Protein AF-A0A1V4X1U6-F1 (afdb_monomer_lite)

pLDDT: mean 73.44, std 13.64, range [39.25, 90.12]

Radius of gyration: 26.31 Å; chains: 1; bounding box: 43×77×85 Å

Secondary structure (DSSP, 8-state):
----PPPSS-EEE--GGGTTSSS--EEEE-PPPHHHHHHHHHHSPPPTHHHHHHHHHHHHHHHHTT--GGG--HHHHHTTTT---HHHHHHHHHHHHHHHHHHHHHEEEEES-EEETTEEPPP-SGGGGGS-HHHHHHHHHHHHTPPPHHHHHHHHHHHHTT-PPP---------

Structure (mmCIF, N/CA/C/O backbone):
data_AF-A0A1V4X1U6-F1
#
_entry.id   AF-A0A1V4X1U6-F1
#
loop_
_atom_site.group_PDB
_atom_site.id
_atom_site.type_symbol
_atom_site.label_atom_id
_atom_site.label_alt_id
_atom_site.label_comp_id
_atom_site.label_asym_id
_atom_site.label_entity_id
_atom_site.label_seq_id
_atom_site.pdbx_PDB_ins_code
_atom_site.Cartn_x
_atom_site.Cartn_y
_atom_site.Cartn_z
_atom_site.occupancy
_atom_site.B_iso_or_equiv
_atom_site.auth_seq_id
_atom_site.auth_comp_id
_atom_site.auth_asym_id
_atom_site.auth_atom_id
_atom_site.pdbx_PDB_model_num
ATOM 1 N N . MET A 1 1 ? 19.711 13.456 -5.684 1.00 48.69 1 MET A N 1
ATOM 2 C CA . MET A 1 1 ? 18.757 12.599 -6.424 1.00 48.69 1 MET A CA 1
ATOM 3 C C . MET A 1 1 ? 17.529 13.461 -6.674 1.00 48.69 1 MET A C 1
ATOM 5 O O . MET A 1 1 ? 17.134 14.132 -5.730 1.00 48.69 1 MET A O 1
ATOM 9 N N . ARG A 1 2 ? 17.021 13.582 -7.911 1.00 51.16 2 ARG A N 1
ATOM 10 C CA . ARG A 1 2 ? 15.808 14.388 -8.145 1.00 51.16 2 ARG A CA 1
ATOM 11 C C . ARG A 1 2 ? 14.613 13.646 -7.542 1.00 51.16 2 ARG A C 1
ATOM 13 O O . ARG A 1 2 ? 14.594 12.420 -7.669 1.00 51.16 2 ARG A O 1
ATOM 20 N N . PRO A 1 3 ? 13.681 14.344 -6.888 1.00 52.06 3 PRO A N 1
ATOM 21 C CA . PRO A 1 3 ? 12.473 13.704 -6.409 1.00 52.06 3 PRO A CA 1
ATOM 22 C C . PRO A 1 3 ? 11.650 13.208 -7.612 1.00 52.06 3 PRO A C 1
ATOM 24 O O . PRO A 1 3 ? 11.710 13.779 -8.705 1.00 52.06 3 PRO A O 1
ATOM 27 N N . ILE A 1 4 ? 10.992 12.063 -7.450 1.00 65.12 4 ILE A N 1
ATOM 28 C CA . ILE A 1 4 ? 10.272 11.358 -8.515 1.00 65.12 4 ILE A CA 1
ATOM 29 C C . ILE A 1 4 ? 8.833 11.266 -8.040 1.00 65.12 4 ILE A C 1
ATOM 31 O O . ILE A 1 4 ? 8.632 10.664 -7.006 1.00 65.12 4 ILE A O 1
ATOM 35 N N . ALA A 1 5 ? 7.863 11.800 -8.780 1.00 68.00 5 ALA A N 1
ATOM 36 C CA . ALA A 1 5 ? 6.453 11.481 -8.557 1.00 68.00 5 ALA A CA 1
ATOM 37 C C . ALA A 1 5 ? 6.071 10.230 -9.361 1.00 68.00 5 ALA A C 1
ATOM 39 O O . ALA A 1 5 ? 6.470 10.080 -10.529 1.00 68.00 5 ALA A O 1
ATOM 40 N N . LEU A 1 6 ? 5.271 9.336 -8.774 1.00 74.31 6 LEU A N 1
ATOM 41 C CA . LEU A 1 6 ? 4.710 8.207 -9.516 1.00 74.31 6 LEU A CA 1
ATOM 42 C C . LEU A 1 6 ? 3.713 8.708 -10.569 1.00 74.31 6 LEU A C 1
ATOM 44 O O . LEU A 1 6 ? 2.855 9.551 -10.326 1.00 74.31 6 LEU A O 1
ATOM 48 N N . SER A 1 7 ? 3.804 8.167 -11.783 1.00 76.94 7 SER A N 1
ATOM 49 C CA . SER A 1 7 ? 2.887 8.536 -12.863 1.00 76.94 7 SER A CA 1
ATOM 50 C C . SER A 1 7 ? 1.653 7.649 -12.854 1.00 76.94 7 SER A C 1
ATOM 52 O O . SER A 1 7 ? 1.767 6.439 -12.687 1.00 76.94 7 SER A O 1
ATOM 54 N N . LYS A 1 8 ? 0.472 8.209 -13.148 1.00 77.25 8 LYS A N 1
ATOM 55 C CA . LYS A 1 8 ? -0.735 7.398 -13.408 1.00 77.25 8 LYS A CA 1
ATOM 56 C C . LYS A 1 8 ? -0.550 6.454 -14.609 1.00 77.25 8 LYS A C 1
ATOM 58 O O . LYS A 1 8 ? -1.243 5.446 -14.714 1.00 77.25 8 LYS A O 1
ATOM 63 N N . LYS A 1 9 ? 0.371 6.772 -15.530 1.00 77.88 9 LYS A N 1
ATOM 64 C CA . LYS A 1 9 ? 0.751 5.877 -16.629 1.00 77.88 9 LYS A CA 1
ATOM 65 C C . LYS A 1 9 ? 1.804 4.874 -16.143 1.00 77.88 9 LYS A C 1
ATOM 67 O O . LYS A 1 9 ? 2.772 5.310 -15.524 1.00 77.88 9 LYS A O 1
ATOM 72 N N . PRO A 1 10 ? 1.670 3.583 -16.487 1.00 81.31 10 PRO A N 1
ATOM 73 C CA . PRO A 1 10 ? 2.696 2.583 -16.214 1.00 81.31 10 PRO A CA 1
ATOM 74 C C . PRO A 1 10 ? 4.061 2.988 -16.784 1.00 81.31 10 PRO A C 1
ATOM 76 O O . PRO A 1 10 ? 4.158 3.364 -17.955 1.00 81.31 10 PRO A O 1
ATOM 79 N N . ARG A 1 11 ? 5.111 2.918 -15.963 1.00 81.75 11 ARG A N 1
ATOM 80 C CA . ARG A 1 11 ? 6.506 3.183 -16.340 1.00 81.75 11 ARG A CA 1
ATOM 81 C C . ARG A 1 11 ? 7.375 1.991 -15.973 1.00 81.75 11 ARG A C 1
ATOM 83 O O . ARG A 1 11 ? 7.228 1.446 -14.885 1.00 81.75 11 ARG A O 1
ATOM 90 N N . ALA A 1 12 ? 8.284 1.615 -16.864 1.00 85.06 12 ALA A N 1
ATOM 91 C CA . ALA A 1 12 ? 9.315 0.643 -16.535 1.00 85.06 12 ALA A CA 1
ATOM 92 C C . ALA A 1 12 ? 10.315 1.271 -15.558 1.00 85.06 12 ALA A C 1
ATOM 94 O O . ALA A 1 12 ? 10.735 2.419 -15.734 1.00 85.06 12 ALA A O 1
ATOM 95 N N . TYR A 1 13 ? 10.686 0.516 -14.536 1.00 85.62 13 TYR A N 1
ATOM 96 C CA . TYR A 1 13 ? 11.794 0.829 -13.656 1.00 85.62 13 TYR A CA 1
ATOM 97 C C . TYR A 1 13 ? 12.786 -0.321 -13.695 1.00 85.62 13 TYR A C 1
ATOM 99 O O . TYR A 1 13 ? 12.406 -1.484 -13.561 1.00 85.62 13 TYR A O 1
ATOM 107 N N . ILE A 1 14 ? 14.060 0.043 -13.824 1.00 87.44 14 ILE A N 1
ATOM 108 C CA . ILE A 1 14 ? 15.191 -0.876 -13.777 1.00 87.44 14 ILE A CA 1
ATOM 109 C C . ILE A 1 14 ? 15.966 -0.597 -12.480 1.00 87.44 14 ILE A C 1
ATOM 111 O O . ILE A 1 14 ? 16.422 0.547 -12.280 1.00 87.44 14 ILE A O 1
ATOM 115 N N . PRO A 1 15 ? 16.122 -1.598 -11.592 1.00 85.19 15 PRO A N 1
ATOM 116 C CA . PRO A 1 15 ? 16.909 -1.431 -10.382 1.00 85.19 15 PRO A CA 1
ATOM 117 C C . PRO A 1 15 ? 18.348 -1.053 -10.704 1.00 85.19 15 PRO A C 1
ATOM 119 O O . PRO A 1 15 ? 18.902 -1.466 -11.719 1.00 85.19 15 PRO A O 1
ATOM 122 N N . LYS A 1 16 ? 18.950 -0.227 -9.840 1.00 82.00 16 LYS A N 1
ATOM 123 C CA . LYS A 1 16 ? 20.272 0.372 -10.082 1.00 82.00 16 LYS A CA 1
ATOM 124 C C . LYS A 1 16 ? 21.340 -0.650 -10.453 1.00 82.00 16 LYS A C 1
ATOM 126 O O . LYS A 1 16 ? 22.154 -0.359 -11.318 1.00 82.00 16 LYS A O 1
ATOM 131 N N . GLU A 1 17 ? 21.302 -1.808 -9.809 1.00 83.94 17 GLU A N 1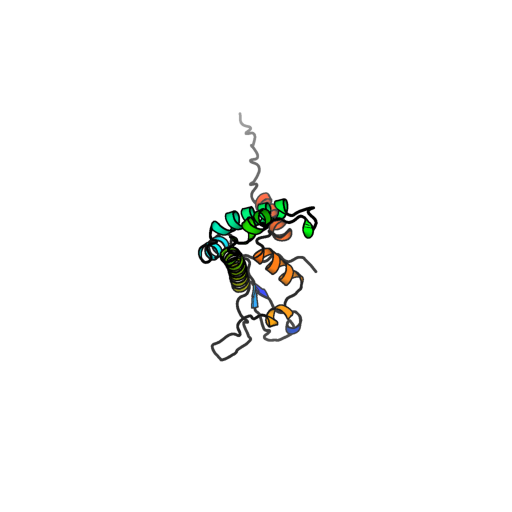
ATOM 132 C CA . GLU A 1 17 ? 22.293 -2.875 -9.948 1.00 83.94 17 GLU A CA 1
ATOM 133 C C . GLU A 1 17 ? 22.271 -3.543 -11.327 1.00 83.94 17 GLU A C 1
ATOM 135 O O . GLU A 1 17 ? 23.289 -4.076 -11.748 1.00 83.94 17 GLU A O 1
ATOM 140 N N . PHE A 1 18 ? 21.156 -3.442 -12.056 1.00 84.69 18 PHE A N 1
ATOM 141 C CA . PHE A 1 18 ? 20.967 -4.113 -13.341 1.00 84.69 18 PHE A CA 1
ATOM 142 C C . PHE A 1 18 ? 20.970 -3.150 -14.538 1.00 84.69 18 PHE A C 1
ATOM 144 O O . PHE A 1 18 ? 20.774 -3.571 -15.669 1.00 84.69 18 PHE A O 1
ATOM 151 N N . ARG A 1 19 ? 21.173 -1.838 -14.340 1.00 84.25 19 ARG A N 1
ATOM 152 C CA . ARG A 1 19 ? 21.003 -0.829 -15.414 1.00 84.25 19 ARG A CA 1
ATOM 153 C C . ARG A 1 19 ? 21.939 -0.992 -16.610 1.00 84.25 19 ARG A C 1
ATOM 155 O O . ARG A 1 19 ? 21.611 -0.489 -17.681 1.00 84.25 19 ARG A O 1
ATOM 162 N N . ASP A 1 20 ? 23.069 -1.658 -16.410 1.00 88.50 20 ASP A N 1
ATOM 163 C CA . ASP A 1 20 ? 24.083 -1.876 -17.441 1.00 88.50 20 ASP A CA 1
ATOM 164 C C . ASP A 1 20 ? 23.919 -3.231 -18.162 1.00 88.50 20 ASP A C 1
ATOM 166 O O . ASP A 1 20 ? 24.715 -3.560 -19.042 1.00 88.50 20 ASP A O 1
ATOM 170 N N . GLU A 1 21 ? 22.906 -4.030 -17.808 1.00 88.38 21 GLU A N 1
ATOM 171 C CA . GLU A 1 21 ? 22.645 -5.318 -18.454 1.00 88.38 21 GLU A CA 1
ATOM 172 C C . GLU A 1 21 ? 21.968 -5.154 -19.824 1.00 88.38 21 GLU A C 1
ATOM 174 O O . GLU A 1 21 ? 21.206 -4.219 -20.062 1.00 88.38 21 GLU A O 1
ATOM 179 N N . GLU A 1 22 ? 22.224 -6.096 -20.739 1.00 84.44 22 GLU A N 1
ATOM 180 C CA . GLU A 1 22 ? 21.656 -6.086 -22.098 1.00 84.44 22 GLU A CA 1
ATOM 181 C C . GLU A 1 22 ? 20.134 -6.325 -22.102 1.00 84.44 22 GLU A C 1
ATOM 183 O O . GLU A 1 22 ? 19.421 -5.800 -22.956 1.00 84.44 22 GLU A O 1
ATOM 188 N N . ASN A 1 23 ? 19.627 -7.085 -21.126 1.00 83.75 23 ASN A N 1
ATOM 189 C CA . ASN A 1 23 ? 18.203 -7.355 -20.942 1.00 83.75 23 ASN A CA 1
ATOM 190 C C . ASN A 1 23 ? 17.847 -7.342 -19.447 1.00 83.75 23 ASN A C 1
ATOM 192 O O . ASN A 1 23 ? 17.670 -8.409 -18.851 1.00 83.75 23 ASN A O 1
ATOM 196 N N . PRO A 1 24 ? 17.795 -6.154 -18.824 1.00 86.19 24 PRO A N 1
ATOM 197 C CA . PRO A 1 24 ? 17.675 -6.060 -17.387 1.00 86.19 24 PRO A CA 1
ATOM 198 C C . PRO A 1 24 ? 16.275 -6.459 -16.912 1.00 86.19 24 PRO A C 1
ATOM 200 O O . PRO A 1 24 ? 15.283 -6.233 -17.623 1.00 86.19 24 PRO A O 1
ATOM 203 N N . PRO A 1 25 ? 16.168 -6.984 -15.682 1.00 84.69 25 PRO A N 1
ATOM 204 C CA . PRO A 1 25 ? 14.893 -7.130 -15.017 1.00 84.69 25 PRO A CA 1
ATOM 205 C C . PRO A 1 25 ? 14.259 -5.746 -14.830 1.00 84.69 25 PRO A C 1
ATOM 207 O O . PRO A 1 25 ? 14.868 -4.817 -14.294 1.00 84.69 25 PRO A O 1
ATOM 210 N N . GLU A 1 26 ? 13.015 -5.603 -15.276 1.00 85.69 26 GLU A N 1
ATOM 211 C CA . GLU A 1 26 ? 12.255 -4.364 -15.128 1.00 85.69 26 GLU A CA 1
ATOM 212 C C . GLU A 1 26 ? 10.928 -4.656 -14.433 1.00 85.69 26 GLU A C 1
ATOM 214 O O . GLU A 1 26 ? 10.279 -5.660 -14.705 1.00 85.69 26 GLU A O 1
ATOM 219 N N . PHE A 1 27 ? 10.472 -3.770 -13.558 1.00 83.38 27 PHE A N 1
ATOM 220 C CA . PHE A 1 27 ? 9.102 -3.829 -13.051 1.00 83.38 27 PHE A CA 1
ATOM 221 C C . PHE A 1 27 ? 8.338 -2.591 -13.477 1.00 83.38 27 PHE A C 1
ATOM 223 O O . PHE A 1 27 ? 8.900 -1.555 -13.838 1.00 83.38 27 PHE A O 1
ATOM 230 N N . THR A 1 28 ? 7.017 -2.717 -13.477 1.00 82.06 28 THR A N 1
ATOM 231 C CA . THR A 1 28 ? 6.155 -1.625 -13.910 1.00 82.06 28 THR A CA 1
ATOM 232 C C . THR A 1 28 ? 5.637 -0.873 -12.694 1.00 82.06 28 THR A C 1
ATOM 234 O O . THR A 1 28 ? 4.898 -1.435 -11.889 1.00 82.06 28 THR A O 1
ATOM 237 N N . LEU A 1 29 ? 6.012 0.401 -12.595 1.00 84.94 29 LEU A N 1
ATOM 238 C CA . LEU A 1 29 ? 5.547 1.342 -11.584 1.00 84.94 29 LEU A CA 1
ATOM 239 C C . LEU A 1 29 ? 4.417 2.208 -12.118 1.00 84.94 29 LEU A C 1
ATOM 241 O O . LEU A 1 29 ? 4.510 2.769 -13.215 1.00 84.94 29 LEU A O 1
ATOM 245 N N . ARG A 1 30 ? 3.382 2.398 -11.307 1.00 85.50 30 ARG A N 1
ATOM 246 C CA . ARG A 1 30 ? 2.375 3.434 -11.533 1.00 85.50 30 ARG A CA 1
ATOM 247 C C . ARG A 1 30 ? 1.777 3.922 -10.225 1.00 85.50 30 ARG A C 1
ATOM 249 O O . ARG A 1 30 ? 1.799 3.229 -9.221 1.00 85.50 30 ARG A O 1
ATOM 256 N N . SER A 1 31 ? 1.173 5.090 -10.299 1.00 85.00 31 SER A N 1
ATOM 257 C CA . SER A 1 31 ? 0.298 5.633 -9.273 1.00 85.00 31 SER A CA 1
ATOM 258 C C . SER A 1 31 ? -1.146 5.146 -9.477 1.00 85.00 31 SER A C 1
ATOM 260 O O . SER A 1 31 ? -1.561 4.814 -10.599 1.00 85.00 31 SER A O 1
ATOM 262 N N . ILE A 1 32 ? -1.922 5.110 -8.392 1.00 84.94 32 ILE A N 1
ATOM 263 C CA . ILE A 1 32 ? -3.336 4.733 -8.404 1.00 84.94 32 ILE A CA 1
ATOM 264 C C . ILE A 1 32 ? -4.208 5.973 -8.608 1.00 84.94 32 ILE A C 1
ATOM 266 O O . ILE A 1 32 ? -3.972 7.056 -8.069 1.00 84.94 32 ILE A O 1
ATOM 270 N N . SER A 1 33 ? -5.251 5.846 -9.426 1.00 82.75 33 SER A N 1
ATOM 271 C CA . SER A 1 33 ? -6.252 6.906 -9.550 1.00 82.75 33 SER A CA 1
ATOM 272 C C . SER A 1 33 ? -7.194 6.936 -8.342 1.00 82.75 33 SER A C 1
ATOM 274 O O . SER A 1 33 ? -7.532 5.905 -7.764 1.00 82.75 33 SER A O 1
ATOM 276 N N . ARG A 1 34 ? -7.749 8.109 -8.015 1.00 81.50 34 ARG A N 1
ATOM 277 C CA . ARG A 1 34 ? -8.771 8.239 -6.958 1.00 81.50 34 ARG A CA 1
ATOM 278 C C . ARG A 1 34 ? -9.937 7.255 -7.129 1.00 81.50 34 ARG A C 1
ATOM 280 O O . ARG A 1 34 ? -10.467 6.745 -6.150 1.00 81.50 34 ARG A O 1
ATOM 287 N N . ARG A 1 35 ? -10.333 6.975 -8.375 1.00 83.50 35 ARG A N 1
ATOM 288 C CA . ARG A 1 35 ? -11.395 6.011 -8.689 1.00 83.50 35 ARG A CA 1
ATOM 289 C C . ARG A 1 35 ? -11.008 4.586 -8.302 1.00 83.50 35 ARG A C 1
ATOM 291 O O . ARG A 1 35 ? -11.828 3.876 -7.734 1.00 83.50 35 ARG A O 1
ATOM 298 N N . GLU A 1 36 ? -9.786 4.173 -8.618 1.00 86.81 36 GLU A N 1
ATOM 299 C CA . GLU A 1 36 ? -9.277 2.860 -8.227 1.00 86.81 36 GLU A CA 1
ATOM 300 C C . GLU A 1 36 ? -9.149 2.749 -6.707 1.00 86.81 36 GLU A C 1
ATOM 302 O O . GLU A 1 36 ? -9.573 1.742 -6.157 1.00 86.81 36 GLU A O 1
ATOM 307 N N . MET A 1 37 ? -8.668 3.793 -6.024 1.00 87.25 37 MET A N 1
ATOM 308 C CA . MET A 1 37 ? -8.609 3.821 -4.558 1.00 87.25 37 MET A CA 1
ATOM 309 C C . MET A 1 37 ? -9.996 3.612 -3.932 1.00 87.25 37 MET A C 1
ATOM 311 O O . MET A 1 37 ? -10.167 2.757 -3.067 1.00 87.25 37 MET A O 1
ATOM 315 N N . LEU A 1 38 ? -11.014 4.328 -4.423 1.00 85.69 38 LEU A N 1
ATOM 316 C CA . LEU A 1 38 ? -12.399 4.142 -3.975 1.00 85.69 38 LEU A CA 1
ATOM 317 C C . LEU A 1 38 ? -12.917 2.725 -4.254 1.00 85.69 38 LEU A C 1
ATOM 319 O O . LEU A 1 38 ? -13.676 2.180 -3.458 1.00 85.69 38 LEU A O 1
ATOM 323 N N . GLN A 1 39 ? -12.512 2.120 -5.370 1.00 90.12 39 GLN A N 1
ATOM 324 C CA . GLN A 1 39 ? -12.898 0.754 -5.707 1.00 90.12 39 GLN A CA 1
ATOM 325 C C . GLN A 1 39 ? -12.245 -0.277 -4.777 1.00 90.12 39 GLN A C 1
ATOM 327 O O . GLN A 1 39 ? -12.922 -1.203 -4.343 1.00 90.12 39 GLN A O 1
ATOM 332 N N . ILE A 1 40 ? -10.967 -0.099 -4.432 1.00 89.00 40 ILE A N 1
ATOM 333 C CA . ILE A 1 40 ? -10.266 -0.934 -3.445 1.00 89.00 40 ILE A CA 1
ATOM 334 C C . ILE A 1 40 ? -10.961 -0.806 -2.086 1.00 89.00 40 ILE A C 1
ATOM 336 O O . ILE A 1 40 ? -11.339 -1.807 -1.487 1.00 89.00 40 ILE A O 1
ATOM 340 N N . GLN A 1 41 ? -11.226 0.419 -1.626 1.00 86.94 41 GLN A N 1
ATOM 341 C CA . GLN A 1 41 ? -11.934 0.655 -0.362 1.00 86.94 41 GLN A CA 1
ATOM 342 C C . GLN A 1 41 ? -13.334 0.025 -0.342 1.00 86.94 41 GLN A C 1
ATOM 344 O O . GLN A 1 41 ? -13.744 -0.529 0.676 1.00 86.94 41 GLN A O 1
ATOM 349 N N . ALA A 1 42 ? -14.059 0.056 -1.465 1.00 86.56 42 ALA A N 1
ATOM 350 C CA . ALA A 1 42 ? -15.367 -0.585 -1.583 1.00 86.56 42 ALA A CA 1
ATOM 351 C C . ALA A 1 42 ? -15.301 -2.119 -1.460 1.00 86.56 42 ALA A C 1
ATOM 353 O O . ALA A 1 42 ? -16.255 -2.726 -0.974 1.00 86.56 42 ALA A O 1
ATOM 354 N N . ASN A 1 43 ? -14.186 -2.743 -1.856 1.00 88.75 43 ASN A N 1
ATOM 355 C CA . ASN A 1 43 ? -13.966 -4.184 -1.703 1.00 88.75 43 ASN A CA 1
ATOM 356 C C . ASN A 1 43 ? -13.625 -4.586 -0.256 1.00 88.75 43 ASN A C 1
ATOM 358 O O . ASN A 1 43 ? -13.819 -5.743 0.112 1.00 88.75 43 ASN A O 1
ATOM 362 N N . HIS A 1 44 ? -13.166 -3.639 0.570 1.00 85.12 44 HIS A N 1
ATOM 363 C CA . HIS A 1 44 ? -12.766 -3.856 1.967 1.00 85.12 44 HIS A CA 1
ATOM 364 C C . HIS A 1 44 ? -13.577 -2.961 2.924 1.00 85.12 44 HIS A C 1
ATOM 366 O O . HIS A 1 44 ? -13.018 -2.066 3.566 1.00 85.12 44 HIS A O 1
ATOM 372 N N . PRO A 1 45 ? -14.905 -3.160 3.041 1.00 76.19 45 PRO A N 1
ATOM 373 C CA . PRO A 1 45 ? -15.760 -2.271 3.817 1.00 76.19 45 PRO A CA 1
ATOM 374 C C . PRO A 1 45 ? -15.379 -2.265 5.304 1.00 76.19 45 PRO A C 1
ATOM 376 O O . PRO A 1 45 ? -15.234 -3.308 5.948 1.00 76.19 45 PRO A O 1
ATOM 379 N N . GLN A 1 46 ? -15.254 -1.066 5.867 1.00 69.38 46 GLN A N 1
ATOM 380 C CA . GLN A 1 46 ? -15.078 -0.851 7.303 1.00 69.38 46 GLN A CA 1
ATOM 381 C C . GLN A 1 46 ? -16.445 -0.947 7.998 1.00 69.38 46 GLN A C 1
ATOM 383 O O . GLN A 1 46 ? -17.426 -0.356 7.542 1.00 69.38 46 GLN A O 1
ATOM 388 N N . ARG A 1 47 ? -16.535 -1.696 9.104 1.00 65.56 47 ARG A N 1
ATOM 389 C CA . ARG A 1 47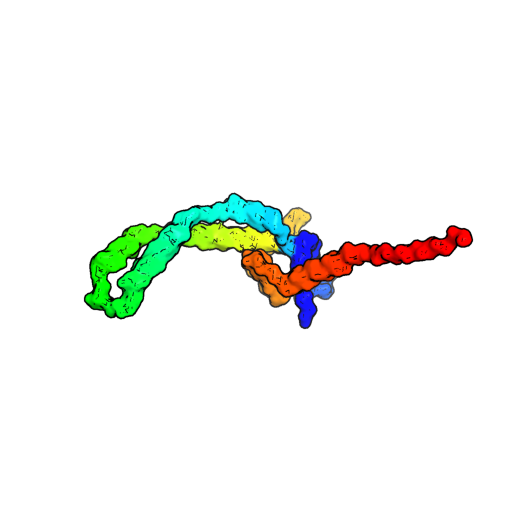 ? -17.757 -1.733 9.922 1.00 65.56 47 ARG A CA 1
ATOM 390 C C . ARG A 1 47 ? -17.845 -0.473 10.783 1.00 65.56 47 ARG A C 1
ATOM 392 O O . ARG A 1 47 ? -16.874 -0.100 11.429 1.00 65.56 47 ARG A O 1
ATOM 399 N N . LEU A 1 48 ? -19.039 0.113 10.862 1.00 60.66 48 LEU A N 1
ATOM 400 C CA . LEU A 1 48 ? -19.339 1.292 11.688 1.00 60.66 48 LEU A CA 1
ATOM 401 C C . LEU A 1 48 ? -19.096 1.076 13.196 1.00 60.66 48 LEU A C 1
ATOM 403 O O . LEU A 1 48 ? -18.915 2.046 13.915 1.00 60.66 48 LEU A O 1
ATOM 407 N N . SER A 1 49 ? -19.052 -0.169 13.687 1.00 61.59 49 SER A N 1
ATOM 408 C CA . SER A 1 49 ? -18.924 -0.441 15.130 1.00 61.59 49 SER A CA 1
ATOM 409 C C . SER A 1 49 ? -17.568 -0.039 15.728 1.00 61.59 49 SER A C 1
ATOM 411 O O . SER A 1 49 ? -17.463 0.137 16.934 1.00 61.59 49 SER A O 1
ATOM 413 N N . VAL A 1 50 ? -16.536 0.158 14.901 1.00 65.56 50 VAL A N 1
ATOM 414 C CA . VAL A 1 50 ? -15.175 0.498 15.357 1.00 65.56 50 VAL A CA 1
ATOM 415 C C . VAL A 1 50 ? -15.138 1.844 16.084 1.00 65.56 50 VAL A C 1
ATOM 417 O O . VAL A 1 50 ? -14.427 1.984 17.076 1.00 65.56 50 VAL A O 1
ATOM 420 N N . THR A 1 51 ? -15.904 2.835 15.617 1.00 67.56 51 THR A N 1
ATOM 421 C CA . THR A 1 51 ? -15.970 4.160 16.254 1.00 67.56 51 THR A CA 1
ATOM 422 C C . THR A 1 51 ? -16.677 4.114 17.601 1.00 67.56 51 THR A C 1
ATOM 424 O O . THR A 1 51 ? -16.248 4.787 18.537 1.00 67.56 51 THR A O 1
ATOM 427 N N . ASP A 1 52 ? -17.713 3.285 17.718 1.00 67.94 52 ASP A N 1
ATOM 428 C CA . ASP A 1 52 ? -18.463 3.126 18.963 1.00 67.94 52 ASP A CA 1
ATOM 429 C C . ASP A 1 52 ? -17.618 2.411 20.025 1.00 67.94 52 ASP A C 1
ATOM 431 O O . ASP A 1 52 ? -17.643 2.782 21.198 1.00 67.94 52 ASP A O 1
ATOM 435 N N . ASP A 1 53 ? -16.824 1.418 19.621 1.00 71.56 53 ASP A N 1
ATOM 436 C CA . ASP A 1 53 ? -15.951 0.675 20.531 1.00 71.56 53 ASP A CA 1
ATOM 437 C C . ASP A 1 53 ? -14.715 1.495 20.945 1.00 71.56 53 ASP A C 1
ATOM 439 O O . ASP A 1 53 ? -14.334 1.481 22.116 1.00 71.56 53 ASP A O 1
ATOM 443 N N . LEU A 1 54 ? -14.153 2.316 20.046 1.00 74.38 54 LEU A N 1
ATOM 444 C CA . LEU A 1 54 ? -13.108 3.292 20.392 1.00 74.38 54 LEU A CA 1
ATOM 445 C C . LEU A 1 54 ? -13.596 4.333 21.409 1.00 74.38 54 LEU A C 1
ATOM 447 O O . LEU A 1 54 ? -12.864 4.665 22.344 1.00 74.38 54 LEU A O 1
ATOM 451 N N . ALA A 1 55 ? -14.830 4.823 21.260 1.00 76.69 55 ALA A N 1
ATOM 452 C CA . ALA A 1 55 ? -15.423 5.762 22.208 1.00 76.69 55 ALA A CA 1
ATOM 453 C C . ALA A 1 55 ? -15.585 5.129 23.601 1.00 76.69 55 ALA A C 1
ATOM 455 O O . ALA A 1 55 ? -15.259 5.760 24.606 1.00 76.69 55 ALA A O 1
ATOM 456 N N . LYS A 1 56 ? -16.012 3.859 23.676 1.00 74.44 56 LYS A N 1
ATOM 457 C CA . LYS A 1 56 ? -16.085 3.112 24.946 1.00 74.44 56 LYS A CA 1
ATOM 458 C C . LYS A 1 56 ? -14.709 2.939 25.589 1.00 74.44 56 LYS A C 1
ATOM 460 O O . LYS A 1 56 ? -14.593 3.122 26.796 1.00 74.44 56 LYS A O 1
ATOM 465 N N . ILE A 1 57 ? -13.671 2.641 24.802 1.00 77.31 57 ILE A N 1
ATOM 466 C CA . ILE A 1 57 ? -12.287 2.538 25.296 1.00 77.31 57 ILE A CA 1
ATOM 467 C C . ILE A 1 57 ? -11.803 3.879 25.854 1.00 77.31 57 ILE A C 1
ATOM 469 O O . ILE A 1 57 ? -11.203 3.903 26.924 1.00 77.31 57 ILE A O 1
ATOM 473 N N . GLN A 1 58 ? -12.079 4.992 25.168 1.00 80.00 58 GLN A N 1
ATOM 474 C CA . GLN A 1 58 ? -11.717 6.329 25.652 1.00 80.00 58 GLN A CA 1
ATOM 475 C C . GLN A 1 58 ? -12.417 6.682 26.964 1.00 80.00 58 GLN A C 1
ATOM 477 O O . GLN A 1 58 ? -11.768 7.186 27.878 1.00 80.00 58 GLN A O 1
ATOM 482 N N . VAL A 1 59 ? -13.716 6.392 27.077 1.00 78.88 59 VAL A N 1
ATOM 483 C CA . VAL A 1 59 ? -14.471 6.608 28.319 1.00 78.88 59 VAL A CA 1
ATOM 484 C C . VAL A 1 59 ? -13.909 5.740 29.442 1.00 78.88 59 VAL A C 1
ATOM 486 O O . VAL A 1 59 ? -13.654 6.256 30.526 1.00 78.88 59 VAL A O 1
ATOM 489 N N . ALA A 1 60 ? -13.650 4.457 29.170 1.00 74.75 60 ALA A N 1
ATOM 490 C CA . ALA A 1 60 ? -13.071 3.547 30.147 1.00 74.75 60 ALA A CA 1
ATOM 491 C C . ALA A 1 60 ? -11.703 4.045 30.627 1.00 74.75 60 ALA A C 1
ATOM 493 O O . ALA A 1 60 ? -11.511 4.166 31.828 1.00 74.75 60 ALA A O 1
ATOM 494 N N . LEU A 1 61 ? -10.790 4.407 29.716 1.00 78.44 61 LEU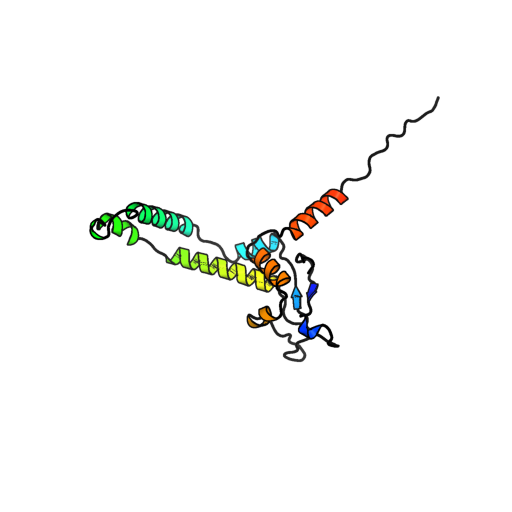 A N 1
ATOM 495 C CA . LEU A 1 61 ? -9.465 4.950 30.046 1.00 78.44 61 LEU A CA 1
ATOM 496 C C . LEU A 1 61 ? -9.555 6.220 30.900 1.00 78.44 61 LEU A C 1
ATOM 498 O O . LEU A 1 61 ? -8.859 6.313 31.907 1.00 78.44 61 LEU A O 1
ATOM 502 N N . ALA A 1 62 ? -10.443 7.154 30.550 1.00 79.94 62 ALA A N 1
ATOM 503 C CA . ALA A 1 62 ? -10.643 8.386 31.311 1.00 79.94 62 ALA A CA 1
ATOM 504 C C . ALA A 1 62 ? -11.168 8.129 32.738 1.00 79.94 62 ALA A C 1
ATOM 506 O O . ALA A 1 62 ? -10.855 8.886 33.653 1.00 79.94 62 ALA A O 1
ATOM 507 N N . SER A 1 63 ? -11.940 7.058 32.958 1.00 75.31 63 SER A N 1
ATOM 508 C CA . SER A 1 63 ? -12.439 6.678 34.290 1.00 75.31 63 SER A CA 1
ATOM 509 C C . SER A 1 63 ? -11.360 6.108 35.222 1.00 75.31 63 SER A C 1
ATOM 511 O O . SER A 1 63 ? -11.551 6.108 36.441 1.00 75.31 63 SER A O 1
ATOM 513 N N . ILE A 1 64 ? -10.235 5.642 34.670 1.00 78.06 64 ILE A N 1
ATOM 514 C CA . ILE A 1 64 ? -9.106 5.048 35.413 1.00 78.06 64 ILE A CA 1
ATOM 515 C C . ILE A 1 64 ? -7.875 5.961 35.439 1.00 78.06 64 ILE A C 1
ATOM 517 O O . ILE A 1 64 ? -6.981 5.771 36.264 1.00 78.06 64 ILE A O 1
ATOM 521 N N . GLU A 1 65 ? -7.816 6.955 34.555 1.00 81.25 65 GLU A N 1
ATOM 522 C CA . GLU A 1 65 ? -6.704 7.893 34.458 1.00 81.25 65 GLU A CA 1
ATOM 523 C C . GLU A 1 65 ? -6.537 8.687 35.767 1.00 81.25 65 GLU A C 1
ATOM 525 O O . GLU A 1 65 ? -7.451 9.350 36.252 1.00 81.25 65 GLU A O 1
ATOM 530 N N . GLY A 1 66 ? -5.350 8.590 36.373 1.00 75.81 66 GLY A N 1
ATOM 531 C CA . GLY A 1 66 ? -5.019 9.272 37.629 1.00 75.81 66 GLY A CA 1
ATOM 532 C C . GLY A 1 66 ? -5.423 8.537 38.913 1.00 75.81 66 GLY A C 1
ATOM 533 O O . GLY A 1 66 ? -5.026 8.986 39.988 1.00 75.81 66 GLY A O 1
ATOM 534 N N . LYS A 1 67 ? -6.133 7.403 38.828 1.00 82.75 67 LYS A N 1
ATOM 535 C CA . LYS A 1 67 ? -6.395 6.528 39.982 1.00 82.75 67 LYS A CA 1
ATOM 536 C C . LYS A 1 67 ? -5.192 5.640 40.269 1.00 82.75 67 LYS A C 1
ATOM 538 O O . LYS A 1 67 ? -4.539 5.135 39.351 1.00 82.75 67 LYS A O 1
ATOM 543 N N . LYS A 1 68 ? -4.900 5.409 41.547 1.00 82.25 68 LYS A N 1
ATOM 544 C CA . LYS A 1 68 ? -3.941 4.362 41.923 1.00 82.25 68 LYS A CA 1
ATOM 545 C C . LYS A 1 68 ? -4.575 2.975 41.746 1.00 82.25 68 LYS A C 1
ATOM 547 O O . LYS A 1 68 ? -5.798 2.869 41.797 1.00 82.25 68 LYS A O 1
ATOM 552 N N . PRO A 1 69 ? -3.786 1.899 41.559 1.00 77.94 69 PRO A N 1
ATOM 553 C CA . PRO A 1 69 ? -4.322 0.550 41.339 1.00 77.94 69 PRO A CA 1
ATOM 554 C C . PRO A 1 69 ? -5.303 0.072 42.423 1.00 77.94 69 PRO A C 1
ATOM 556 O O . PRO A 1 69 ? -6.224 -0.682 42.138 1.00 77.94 69 PRO A O 1
ATOM 559 N N . ASP A 1 70 ? -5.107 0.529 43.656 1.00 85.25 70 ASP A N 1
ATOM 560 C CA . ASP A 1 70 ? -5.916 0.269 44.847 1.00 85.25 70 ASP A CA 1
ATOM 561 C C . ASP A 1 70 ? -7.222 1.088 44.919 1.00 85.25 70 ASP A C 1
ATOM 563 O O . ASP A 1 70 ? -8.099 0.771 45.719 1.00 85.25 70 ASP A O 1
ATOM 567 N N . GLU A 1 71 ? -7.378 2.102 44.067 1.00 83.44 71 GLU A N 1
ATOM 568 C CA . GLU A 1 71 ? -8.561 2.973 43.971 1.00 83.44 71 GLU A CA 1
ATOM 569 C C . GLU A 1 71 ? -9.480 2.597 42.791 1.00 83.44 71 GLU A C 1
ATOM 571 O O . GLU A 1 71 ? -10.535 3.207 42.607 1.00 83.44 71 GLU A O 1
ATOM 576 N N . ILE A 1 72 ? -9.089 1.605 41.981 1.00 81.44 72 ILE A N 1
ATOM 577 C CA . ILE A 1 72 ? -9.875 1.107 40.847 1.00 81.44 72 ILE A CA 1
ATOM 578 C C . ILE A 1 72 ? -11.000 0.215 41.373 1.00 81.44 72 ILE A C 1
ATOM 580 O O . ILE A 1 72 ? -10.756 -0.800 42.027 1.00 81.44 72 ILE A O 1
ATOM 584 N N . THR A 1 73 ? -12.241 0.584 41.070 1.00 81.62 73 THR A N 1
ATOM 585 C CA . THR A 1 73 ? -13.432 -0.143 41.524 1.00 81.62 73 THR A CA 1
ATOM 586 C C . THR A 1 73 ? -13.883 -1.199 40.506 1.00 81.62 73 THR A C 1
ATOM 588 O O . THR A 1 73 ? -13.529 -1.144 39.328 1.00 81.62 73 THR A O 1
ATOM 591 N N . GLU A 1 74 ? -14.714 -2.161 40.928 1.00 77.00 74 GLU A N 1
ATOM 592 C CA . GLU A 1 74 ? -15.385 -3.087 39.993 1.00 77.00 74 GLU A CA 1
ATOM 593 C C . GLU A 1 74 ? -16.253 -2.348 38.965 1.00 77.00 74 GLU A C 1
ATOM 595 O O . GLU A 1 74 ? -16.397 -2.805 37.834 1.00 77.00 74 GLU A O 1
ATOM 600 N N . GLU A 1 75 ? -16.793 -1.188 39.334 1.00 78.06 75 GLU A N 1
ATOM 601 C CA . GLU A 1 75 ? -17.606 -0.343 38.462 1.00 78.06 75 GLU A CA 1
ATOM 602 C C . GLU A 1 75 ? -16.751 0.266 37.337 1.00 78.06 75 GLU A C 1
ATOM 604 O O . GLU A 1 75 ? -17.156 0.229 36.174 1.00 78.06 75 GLU A O 1
ATOM 609 N N . ASP A 1 76 ? -15.515 0.681 37.645 1.00 73.06 76 ASP A N 1
ATOM 610 C CA . ASP A 1 76 ? -14.522 1.130 36.655 1.00 73.06 76 ASP A CA 1
ATOM 611 C C . ASP A 1 76 ? -14.115 -0.000 35.689 1.00 73.06 76 ASP A C 1
ATOM 613 O O . ASP A 1 76 ? -13.963 0.213 34.485 1.00 73.06 76 ASP A O 1
ATOM 617 N N . LEU A 1 77 ? -13.974 -1.227 36.203 1.00 72.94 77 LEU A N 1
ATOM 618 C CA . LEU A 1 77 ? -13.605 -2.409 35.412 1.00 72.94 77 LEU A CA 1
ATOM 619 C C . LEU A 1 77 ? -14.777 -2.978 34.596 1.00 72.94 77 LEU A C 1
ATOM 621 O O . LEU A 1 77 ? -14.555 -3.624 33.570 1.00 72.94 77 LEU A O 1
ATOM 625 N N . SER A 1 78 ? -16.022 -2.723 35.007 1.00 75.12 78 SER A N 1
ATOM 626 C CA . SER A 1 78 ? -17.227 -3.192 34.308 1.00 75.12 78 SER A CA 1
ATOM 627 C C . SER A 1 78 ? -17.378 -2.598 32.901 1.00 75.12 78 SER A C 1
ATOM 629 O O . SER A 1 78 ? -17.949 -3.227 32.011 1.00 75.12 78 SER A O 1
ATOM 631 N N . VAL A 1 79 ? -16.801 -1.416 32.666 1.00 68.50 79 VAL A N 1
ATOM 632 C CA . VAL A 1 79 ? -16.770 -0.766 31.346 1.00 68.50 79 VAL A CA 1
ATOM 633 C C . VAL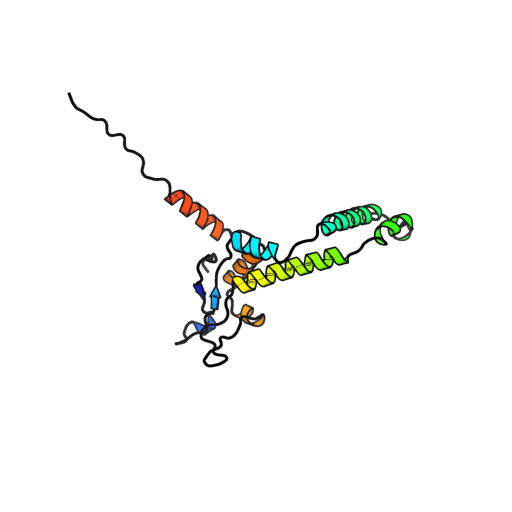 A 1 79 ? -15.823 -1.505 30.390 1.00 68.50 79 VAL A C 1
ATOM 635 O O . VAL A 1 79 ? -16.049 -1.523 29.181 1.00 68.50 79 VAL A O 1
ATOM 638 N N . LEU A 1 80 ? -14.788 -2.165 30.926 1.00 67.56 80 LEU A N 1
ATOM 639 C CA . LEU A 1 80 ? -13.812 -2.935 30.149 1.00 67.56 80 LEU A CA 1
ATOM 640 C C . LEU A 1 80 ? -14.299 -4.351 29.824 1.00 67.56 80 LEU A C 1
ATOM 642 O O . LEU A 1 80 ? -13.956 -4.887 28.773 1.00 67.56 80 LEU A O 1
ATOM 646 N N . SER A 1 81 ? -15.107 -4.964 30.693 1.00 69.00 81 SER A N 1
ATOM 647 C CA . SER A 1 81 ? -15.583 -6.343 30.509 1.00 69.00 81 SER A CA 1
ATOM 648 C C . SER A 1 81 ? -16.595 -6.507 29.364 1.00 69.00 81 SER A C 1
ATOM 650 O O . SER A 1 81 ? -16.825 -7.629 28.915 1.00 69.00 81 SER A O 1
ATOM 652 N N . GLY A 1 82 ? -17.158 -5.406 28.853 1.00 68.06 82 GLY A N 1
ATOM 653 C CA . GLY A 1 82 ? -18.029 -5.370 27.672 1.00 68.06 82 GLY A CA 1
ATOM 654 C C . GLY A 1 82 ? -17.336 -4.996 26.353 1.00 68.06 82 GLY A C 1
ATOM 655 O O . GLY A 1 82 ? -18.026 -4.833 25.345 1.00 68.06 82 GLY A O 1
ATOM 656 N N . LEU A 1 83 ? -16.009 -4.816 26.341 1.00 71.81 83 LEU A N 1
ATOM 657 C CA . LEU A 1 83 ? -15.263 -4.461 25.131 1.00 71.81 83 LEU A CA 1
ATOM 658 C C . LEU A 1 83 ? -15.043 -5.684 24.236 1.00 71.81 83 LEU A C 1
ATOM 660 O O . LEU A 1 83 ? -14.274 -6.585 24.567 1.00 71.81 83 LEU A O 1
ATOM 664 N N . ASP A 1 84 ? -15.665 -5.676 23.058 1.00 74.00 84 ASP A N 1
ATOM 665 C CA . ASP A 1 84 ? -15.292 -6.572 21.967 1.00 74.00 84 ASP A CA 1
ATOM 666 C C . ASP A 1 84 ? -14.236 -5.883 21.093 1.00 74.00 84 ASP A C 1
ATOM 668 O O . ASP A 1 84 ? -14.512 -4.894 20.419 1.00 74.00 84 ASP A O 1
ATOM 672 N N . LEU A 1 85 ? -13.004 -6.398 21.110 1.00 77.50 85 LEU A N 1
ATOM 673 C CA . LEU A 1 85 ? -11.905 -5.882 20.284 1.00 77.50 85 LEU A CA 1
ATOM 674 C C . LEU A 1 85 ? -11.909 -6.464 18.864 1.00 77.50 85 LEU A C 1
ATOM 676 O O . LEU A 1 85 ? -11.176 -5.979 17.997 1.00 77.50 85 LEU A O 1
ATOM 680 N N . THR A 1 86 ? -12.732 -7.482 18.598 1.00 80.75 86 THR A N 1
ATOM 681 C CA . THR A 1 86 ? -12.817 -8.148 17.291 1.00 80.75 86 THR A CA 1
ATOM 682 C C . THR A 1 86 ? -13.079 -7.161 16.147 1.00 80.75 86 THR A C 1
ATOM 684 O O . THR A 1 86 ? -12.377 -7.242 15.135 1.00 80.75 86 THR A O 1
ATOM 687 N N . PRO A 1 87 ? -14.001 -6.180 16.267 1.00 78.88 87 PRO A N 1
ATOM 688 C CA . PRO A 1 87 ? -14.229 -5.196 15.214 1.00 78.88 87 PRO A CA 1
ATOM 689 C C . PRO A 1 87 ? -13.013 -4.310 14.940 1.00 78.88 87 PRO A C 1
ATOM 691 O O . PRO A 1 87 ? -12.727 -4.019 13.781 1.00 78.88 87 PRO A O 1
ATOM 694 N N . MET A 1 88 ? -12.267 -3.919 15.978 1.00 78.62 88 MET A N 1
ATOM 695 C CA . MET A 1 88 ? -11.060 -3.097 15.834 1.00 78.62 88 MET A CA 1
ATOM 696 C C . MET A 1 88 ? -9.929 -3.864 15.145 1.00 78.62 88 MET A C 1
ATOM 698 O O . MET A 1 88 ? -9.276 -3.342 14.237 1.00 78.62 88 MET A O 1
ATOM 702 N N . VAL A 1 89 ? -9.715 -5.121 15.544 1.00 83.00 89 VAL A N 1
ATOM 703 C CA . VAL A 1 89 ? -8.742 -6.009 14.894 1.00 83.00 89 VAL A CA 1
ATOM 704 C C . VAL A 1 89 ? -9.125 -6.218 13.430 1.00 83.00 89 VAL A C 1
ATOM 706 O O . VAL A 1 89 ? -8.282 -6.062 12.549 1.00 83.00 89 VAL A O 1
ATOM 709 N N . GLN A 1 90 ? -10.402 -6.480 13.143 1.00 83.38 90 GLN A N 1
ATOM 710 C CA . GLN A 1 90 ? -10.889 -6.650 11.774 1.00 83.38 90 GLN A CA 1
ATOM 711 C C . GLN A 1 90 ? -10.724 -5.380 10.928 1.00 83.38 90 GLN A C 1
ATOM 713 O O . GLN A 1 90 ? -10.343 -5.466 9.763 1.00 83.38 90 GLN A O 1
ATOM 718 N N . ALA A 1 91 ? -10.975 -4.201 11.497 1.00 81.12 91 ALA A N 1
ATOM 719 C CA . ALA A 1 91 ? -10.765 -2.927 10.816 1.00 81.12 91 ALA A CA 1
ATOM 720 C C . ALA A 1 91 ? -9.291 -2.697 10.474 1.00 81.12 91 ALA A C 1
ATOM 722 O O . ALA A 1 91 ? -8.969 -2.273 9.366 1.00 81.12 91 ALA A O 1
ATOM 723 N N . SER A 1 92 ? -8.399 -3.050 11.400 1.00 83.81 92 SER A N 1
ATOM 724 C CA . SER A 1 92 ? -6.953 -2.956 11.202 1.00 83.81 92 SER A CA 1
ATOM 725 C C . SER A 1 92 ? -6.485 -3.913 10.102 1.00 83.81 92 SER A C 1
ATOM 727 O O . SER A 1 92 ? -5.731 -3.515 9.217 1.00 83.81 92 SER A O 1
ATOM 729 N N . LEU A 1 93 ? -6.996 -5.149 10.092 1.00 86.44 93 LEU A N 1
ATOM 730 C CA . LEU A 1 93 ? -6.748 -6.120 9.023 1.00 86.44 93 LEU A CA 1
ATOM 731 C C . LEU A 1 93 ? -7.270 -5.630 7.667 1.00 86.44 93 LEU A C 1
ATOM 733 O O . LEU A 1 93 ? -6.567 -5.752 6.668 1.00 86.44 93 LEU A O 1
ATOM 737 N N . ASN A 1 94 ? -8.461 -5.029 7.620 1.00 87.38 94 ASN A N 1
ATOM 738 C CA . ASN A 1 94 ? -9.007 -4.466 6.384 1.00 87.38 94 ASN A CA 1
ATOM 739 C C . ASN A 1 94 ? -8.140 -3.315 5.860 1.00 87.38 94 ASN A C 1
ATOM 741 O O . ASN A 1 94 ? -7.858 -3.268 4.666 1.00 87.38 94 ASN A O 1
ATOM 745 N N . THR A 1 95 ? -7.663 -2.427 6.735 1.00 86.38 95 THR A N 1
ATOM 746 C CA . THR A 1 95 ? -6.716 -1.368 6.358 1.00 86.38 95 THR A CA 1
ATOM 747 C C . THR A 1 95 ? -5.429 -1.952 5.772 1.00 86.38 95 THR A C 1
ATOM 749 O O . THR A 1 95 ? -4.979 -1.507 4.719 1.00 86.38 95 THR A O 1
ATOM 752 N N . LEU A 1 96 ? -4.864 -2.991 6.396 1.00 87.38 96 LEU A N 1
ATOM 753 C CA . LEU A 1 96 ? -3.677 -3.672 5.870 1.00 87.38 96 LEU A CA 1
ATOM 754 C C . LEU A 1 96 ? -3.938 -4.326 4.505 1.00 87.38 96 LEU A C 1
ATOM 756 O O . LEU A 1 96 ? -3.088 -4.237 3.622 1.00 87.38 96 LEU A O 1
ATOM 760 N N . ASN A 1 97 ? -5.113 -4.926 4.302 1.00 88.12 97 ASN A N 1
ATOM 761 C CA . ASN A 1 97 ? -5.499 -5.507 3.014 1.00 88.12 97 ASN A CA 1
ATOM 762 C C . ASN A 1 97 ? -5.649 -4.442 1.918 1.00 88.12 97 ASN A C 1
ATOM 764 O O . ASN A 1 97 ? -5.191 -4.657 0.798 1.00 88.12 97 ASN A O 1
ATOM 768 N N . ILE A 1 98 ? -6.225 -3.278 2.243 1.00 87.38 98 ILE A N 1
ATOM 769 C CA . ILE A 1 98 ? -6.296 -2.129 1.327 1.00 87.38 98 ILE A CA 1
ATOM 770 C C . ILE A 1 98 ? -4.885 -1.689 0.935 1.00 87.38 98 ILE A C 1
ATOM 772 O O . ILE A 1 98 ? -4.594 -1.560 -0.252 1.00 87.38 98 ILE A O 1
ATOM 776 N N . HIS A 1 99 ? -4.000 -1.493 1.915 1.00 87.69 99 HIS A N 1
ATOM 777 C CA . HIS A 1 99 ? -2.616 -1.082 1.672 1.00 87.69 99 HIS A CA 1
ATOM 778 C C . HIS A 1 99 ? -1.861 -2.085 0.793 1.00 87.69 99 HIS A C 1
ATOM 780 O O . HIS A 1 99 ? -1.135 -1.688 -0.118 1.00 87.69 99 HIS A O 1
ATOM 786 N N . LEU A 1 100 ? -2.063 -3.383 1.031 1.00 85.75 100 LEU A N 1
ATOM 787 C CA . LEU A 1 100 ? -1.466 -4.441 0.226 1.00 85.75 100 LEU A CA 1
ATOM 788 C C . LEU A 1 100 ? -1.982 -4.414 -1.218 1.00 85.75 100 LEU A C 1
ATOM 790 O O . LEU A 1 100 ? -1.179 -4.482 -2.146 1.00 85.75 100 LEU A O 1
ATOM 794 N N . GLU A 1 101 ? -3.295 -4.274 -1.424 1.00 87.81 101 GLU A N 1
ATOM 795 C CA . GLU A 1 101 ? -3.877 -4.202 -2.769 1.00 87.81 101 GLU A CA 1
ATOM 796 C C . GLU A 1 101 ? -3.415 -2.941 -3.519 1.00 87.81 101 GLU A C 1
ATOM 798 O O . GLU A 1 101 ? -3.136 -2.997 -4.719 1.00 87.81 101 GLU A O 1
ATOM 803 N N . VAL A 1 102 ? -3.278 -1.808 -2.821 1.00 87.69 102 VAL A N 1
ATOM 804 C CA . VAL A 1 102 ? -2.694 -0.581 -3.382 1.00 87.69 102 VAL A CA 1
ATOM 805 C C . VAL A 1 102 ? -1.260 -0.844 -3.840 1.00 87.69 102 VAL A C 1
ATOM 807 O O . VAL A 1 102 ? -0.931 -0.625 -5.005 1.00 87.69 102 VAL A O 1
ATOM 810 N N . LEU A 1 103 ? -0.420 -1.402 -2.971 1.00 85.31 103 LEU A N 1
ATOM 811 C CA . LEU A 1 103 ? 0.971 -1.696 -3.306 1.00 85.31 103 LEU A CA 1
ATOM 812 C C . LEU A 1 103 ? 1.087 -2.643 -4.515 1.00 85.31 103 LEU A C 1
ATOM 814 O O . LEU A 1 103 ? 1.857 -2.374 -5.437 1.00 85.31 103 LEU A O 1
ATOM 818 N N . GLN A 1 104 ? 0.264 -3.695 -4.564 1.00 81.75 104 GLN A N 1
ATOM 819 C CA . GLN A 1 104 ? 0.201 -4.644 -5.684 1.00 81.75 104 GLN A CA 1
ATOM 820 C C . GLN A 1 104 ? -0.253 -4.002 -7.000 1.00 81.75 104 GLN A C 1
ATOM 822 O O . GLN A 1 104 ? 0.137 -4.438 -8.078 1.00 81.75 104 GLN A O 1
ATOM 827 N N . ARG A 1 105 ? -1.091 -2.963 -6.955 1.00 82.88 105 ARG A N 1
ATOM 828 C CA . ARG A 1 105 ? -1.499 -2.236 -8.166 1.00 82.88 105 ARG A CA 1
ATOM 829 C C . ARG A 1 105 ? -0.456 -1.227 -8.626 1.00 82.88 105 ARG A C 1
ATOM 831 O O . ARG A 1 105 ? -0.383 -0.968 -9.832 1.00 82.88 105 ARG A O 1
ATOM 838 N N . CYS A 1 106 ? 0.311 -0.663 -7.696 1.00 83.31 106 CYS A N 1
ATOM 839 C CA . CYS A 1 106 ? 1.437 0.214 -8.001 1.00 83.31 106 CYS A CA 1
ATOM 840 C C . CYS A 1 106 ? 2.604 -0.548 -8.638 1.00 83.31 106 CYS A C 1
ATOM 842 O O . CYS A 1 106 ? 3.290 0.012 -9.492 1.00 83.31 106 CYS A O 1
ATOM 844 N N . LEU A 1 107 ? 2.803 -1.811 -8.247 1.00 81.19 107 LEU A N 1
ATOM 845 C CA . LEU A 1 107 ? 3.896 -2.680 -8.680 1.00 81.19 107 LEU A CA 1
ATOM 846 C C . LEU A 1 107 ? 3.358 -3.861 -9.488 1.00 81.19 107 LEU A C 1
ATOM 848 O O . LEU A 1 107 ? 2.839 -4.824 -8.936 1.00 81.19 107 LEU A O 1
ATOM 852 N N . SER A 1 108 ? 3.510 -3.817 -10.809 1.00 72.12 108 SER A N 1
ATOM 853 C CA . SER A 1 108 ? 3.273 -5.014 -11.631 1.00 72.12 108 SER A CA 1
ATOM 854 C C . SER A 1 108 ? 4.553 -5.852 -11.685 1.00 72.12 108 SER A C 1
ATOM 856 O O . SER A 1 108 ? 5.636 -5.268 -11.730 1.00 72.12 108 SER A O 1
ATOM 858 N N . GLY A 1 109 ? 4.415 -7.185 -11.684 1.00 68.94 109 GLY A N 1
ATOM 859 C CA . GLY A 1 109 ? 5.518 -8.157 -11.613 1.00 68.94 109 GLY A CA 1
ATOM 860 C C . GLY A 1 109 ? 6.679 -7.937 -12.592 1.00 68.94 109 GLY A C 1
ATOM 861 O O . GLY A 1 109 ? 6.606 -7.132 -13.525 1.00 68.94 109 GLY A O 1
ATOM 862 N N . TRP A 1 110 ? 7.764 -8.670 -12.359 1.00 71.62 110 TRP A N 1
ATOM 863 C CA . TRP A 1 110 ? 9.020 -8.558 -13.089 1.00 71.62 110 TRP A CA 1
ATOM 864 C C . TRP A 1 110 ? 8.859 -8.942 -14.555 1.00 71.62 110 TRP A C 1
ATOM 866 O O . TRP A 1 110 ? 8.546 -10.079 -14.885 1.00 71.62 110 TRP A O 1
ATOM 876 N N . LYS A 1 111 ? 9.166 -8.030 -15.462 1.00 68.12 111 LYS A N 1
ATOM 877 C CA . LYS A 1 111 ? 9.453 -8.367 -16.851 1.00 68.12 111 LYS A CA 1
ATOM 878 C C . LYS A 1 111 ? 10.932 -8.720 -16.978 1.00 68.12 111 LYS A C 1
ATOM 880 O O . LYS A 1 111 ? 11.766 -8.240 -16.214 1.00 68.12 111 LYS A O 1
ATOM 885 N N . ASN A 1 112 ? 11.235 -9.580 -17.945 1.00 66.69 112 ASN A N 1
ATOM 886 C CA . ASN A 1 112 ? 12.577 -10.108 -18.220 1.00 66.69 112 ASN A CA 1
ATOM 887 C C . ASN A 1 112 ? 13.188 -10.971 -17.101 1.00 66.69 112 ASN A C 1
ATOM 889 O O . ASN A 1 112 ? 14.355 -11.334 -17.188 1.00 66.69 112 ASN A O 1
ATOM 893 N N . VAL A 1 113 ? 12.387 -11.383 -16.110 1.00 70.81 113 VAL A N 1
ATOM 894 C CA . VAL A 1 113 ? 12.721 -12.477 -15.186 1.00 70.81 113 VAL A CA 1
ATOM 895 C C . VAL A 1 113 ? 11.808 -13.662 -15.510 1.00 70.81 113 VAL A C 1
ATOM 897 O O . VAL A 1 113 ? 10.713 -13.765 -14.944 1.00 70.81 113 VAL A O 1
ATOM 900 N N . PRO A 1 114 ? 12.188 -14.513 -16.481 1.00 60.88 114 PRO A N 1
ATOM 901 C CA . PRO A 1 114 ? 11.381 -15.663 -16.853 1.00 60.88 114 PRO A CA 1
ATOM 902 C C . PRO A 1 114 ? 11.443 -16.717 -15.744 1.00 60.88 114 PRO A C 1
ATOM 904 O O . PRO A 1 114 ? 12.512 -17.222 -15.407 1.00 60.88 114 PRO A O 1
ATOM 907 N N . VAL A 1 115 ? 10.283 -17.068 -15.191 1.00 67.69 115 VAL A N 1
ATOM 908 C CA . VAL A 1 115 ? 10.113 -18.293 -14.387 1.00 67.69 115 VAL A CA 1
ATOM 909 C C . VAL A 1 115 ? 9.923 -19.491 -15.327 1.00 67.69 115 VAL A C 1
ATOM 911 O O . VAL A 1 115 ? 10.341 -20.608 -15.030 1.00 67.69 115 VAL A O 1
ATOM 914 N N . SER A 1 116 ? 9.330 -19.234 -16.495 1.00 62.53 116 SER A N 1
ATOM 915 C CA . SER A 1 116 ? 9.204 -20.134 -17.642 1.00 62.53 116 SER A CA 1
ATOM 916 C C . SER A 1 116 ? 9.012 -19.311 -18.927 1.00 62.53 116 SER A C 1
ATOM 918 O O . SER A 1 116 ? 8.917 -18.085 -18.864 1.00 62.53 116 SER A O 1
ATOM 920 N N . ASP A 1 117 ? 8.899 -19.964 -20.089 1.00 57.81 117 ASP A N 1
ATOM 921 C CA . ASP A 1 117 ? 8.706 -19.307 -21.397 1.00 57.81 117 ASP A CA 1
ATOM 922 C C . ASP A 1 117 ? 7.437 -18.428 -21.485 1.00 57.81 117 ASP A C 1
ATOM 924 O O . ASP A 1 117 ? 7.305 -17.620 -22.406 1.00 57.81 117 ASP A O 1
ATOM 928 N N . THR A 1 118 ? 6.494 -18.570 -20.544 1.00 55.28 118 THR A N 1
ATOM 929 C CA . THR A 1 118 ? 5.220 -17.829 -20.524 1.00 55.28 118 THR A CA 1
ATOM 930 C C . THR A 1 118 ? 4.928 -17.101 -19.214 1.00 55.28 118 THR A C 1
ATOM 932 O O . THR A 1 118 ? 3.914 -16.408 -19.134 1.00 55.28 118 THR A O 1
ATOM 935 N N . GLU A 1 119 ? 5.768 -17.249 -18.185 1.00 61.81 119 GLU A N 1
ATOM 936 C CA . GLU A 1 119 ? 5.498 -16.704 -16.851 1.00 61.81 119 GLU A CA 1
ATOM 937 C C . GLU A 1 119 ? 6.606 -15.776 -16.359 1.00 61.81 119 GLU A C 1
ATOM 939 O O . GLU A 1 119 ? 7.799 -16.082 -16.398 1.00 61.81 119 GLU A O 1
ATOM 944 N N . PHE A 1 120 ? 6.159 -14.637 -15.845 1.00 63.78 120 PHE A N 1
ATOM 945 C CA . PHE A 1 120 ? 6.972 -13.588 -15.258 1.00 63.78 120 PHE A CA 1
ATOM 946 C C . PHE A 1 120 ? 6.989 -13.726 -13.735 1.00 63.78 120 PHE A C 1
ATOM 948 O O . PHE A 1 120 ? 5.954 -14.016 -13.128 1.00 63.78 120 PHE A O 1
ATOM 955 N N . LEU A 1 121 ? 8.148 -13.497 -13.110 1.00 69.62 121 LEU A N 1
ATOM 956 C CA . LEU A 1 121 ? 8.261 -13.544 -11.653 1.00 69.62 121 LEU A CA 1
ATOM 957 C C . LEU A 1 121 ? 7.372 -12.459 -11.024 1.00 69.62 121 LEU A C 1
ATOM 959 O O . LEU A 1 121 ? 7.438 -11.283 -11.381 1.00 69.62 121 LEU A O 1
ATOM 963 N N . SER A 1 122 ? 6.510 -12.842 -10.082 1.00 70.31 122 SER A N 1
ATOM 964 C CA . SER A 1 122 ? 5.683 -11.872 -9.355 1.00 70.31 122 SER A CA 1
ATOM 965 C C . SER A 1 122 ? 6.547 -11.012 -8.435 1.00 70.31 122 SER A C 1
ATOM 967 O O . SER A 1 122 ? 7.538 -11.488 -7.892 1.00 70.31 122 SER A O 1
ATOM 969 N N . PHE A 1 123 ? 6.171 -9.746 -8.252 1.00 70.12 123 PHE A N 1
ATOM 970 C CA . PHE A 1 123 ? 6.818 -8.888 -7.261 1.00 70.12 123 PHE A CA 1
ATOM 971 C C . PHE A 1 123 ? 6.454 -9.382 -5.854 1.00 70.12 123 PHE A C 1
ATOM 973 O O . PHE A 1 123 ? 5.273 -9.588 -5.562 1.00 70.12 123 PHE A O 1
ATOM 980 N N . ASP A 1 124 ? 7.447 -9.558 -4.987 1.00 72.19 124 ASP A N 1
ATOM 981 C CA . ASP A 1 124 ? 7.270 -10.050 -3.620 1.00 72.19 124 ASP A CA 1
ATOM 982 C C . ASP A 1 124 ? 7.913 -9.124 -2.570 1.00 72.19 124 ASP A C 1
ATOM 984 O O . ASP A 1 124 ? 8.327 -8.002 -2.861 1.00 72.19 124 ASP A O 1
ATOM 988 N N . LYS A 1 125 ? 7.951 -9.568 -1.308 1.00 69.94 125 LYS A N 1
ATOM 989 C CA . LYS A 1 125 ? 8.501 -8.773 -0.202 1.00 69.94 125 LYS A CA 1
ATOM 990 C C . LYS A 1 125 ? 10.000 -8.496 -0.372 1.00 69.94 125 LYS A C 1
ATOM 992 O O . LYS A 1 125 ? 10.441 -7.404 -0.027 1.00 69.94 125 LYS A O 1
ATOM 997 N N . GLU A 1 126 ? 10.761 -9.467 -0.869 1.00 76.00 126 GLU A N 1
ATOM 998 C CA . GLU A 1 126 ? 12.215 -9.354 -1.056 1.00 76.00 126 GLU A CA 1
ATOM 9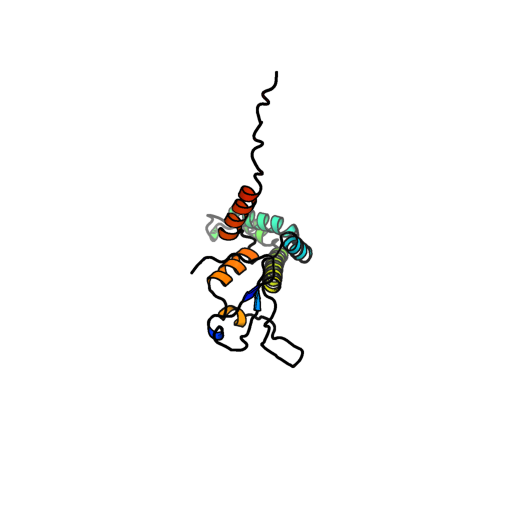99 C C . GLU A 1 126 ? 12.533 -8.409 -2.221 1.00 76.00 126 GLU A C 1
ATOM 1001 O O . GLU A 1 126 ? 13.507 -7.662 -2.187 1.00 76.00 126 GLU A O 1
ATOM 1006 N N . SER A 1 127 ? 11.617 -8.316 -3.188 1.00 75.62 127 SER A N 1
ATOM 1007 C CA . SER A 1 127 ? 11.714 -7.404 -4.328 1.00 75.62 127 SER A CA 1
ATOM 1008 C C . SER A 1 127 ? 11.780 -5.912 -3.933 1.00 75.62 127 SER A C 1
ATOM 1010 O O . SER A 1 127 ? 12.270 -5.094 -4.713 1.00 75.62 127 SER A O 1
ATOM 1012 N N . ILE A 1 128 ? 11.320 -5.535 -2.727 1.00 77.31 128 ILE A N 1
ATOM 1013 C CA . ILE A 1 128 ? 11.381 -4.150 -2.214 1.00 77.31 128 ILE A CA 1
ATOM 1014 C C . ILE A 1 128 ? 12.826 -3.675 -2.025 1.00 77.31 128 ILE A C 1
ATOM 1016 O O . ILE A 1 128 ? 13.097 -2.485 -2.180 1.00 77.31 128 ILE A O 1
ATOM 1020 N N . GLU A 1 129 ? 13.759 -4.578 -1.726 1.00 81.06 129 GLU A N 1
ATOM 1021 C CA . GLU A 1 129 ? 15.159 -4.228 -1.452 1.00 81.06 129 GLU A CA 1
ATOM 1022 C C . GLU A 1 129 ? 15.870 -3.643 -2.682 1.00 81.06 129 GLU A C 1
ATOM 1024 O O . GLU A 1 129 ? 16.798 -2.848 -2.549 1.00 81.06 129 GLU A O 1
ATOM 1029 N N . TYR A 1 130 ? 15.373 -3.952 -3.882 1.00 81.06 130 TYR A N 1
ATOM 1030 C CA . TYR A 1 130 ? 15.891 -3.427 -5.146 1.00 81.06 130 TYR A CA 1
ATOM 1031 C C . TYR A 1 130 ? 15.337 -2.034 -5.507 1.00 81.06 130 TYR A C 1
ATOM 1033 O O . TYR A 1 130 ? 15.731 -1.431 -6.515 1.00 81.06 130 TYR A O 1
ATOM 1041 N N . LEU A 1 131 ? 14.406 -1.497 -4.712 1.00 80.94 131 LEU A N 1
ATOM 1042 C CA . LEU A 1 131 ? 13.827 -0.177 -4.937 1.00 80.94 131 LEU A CA 1
ATOM 1043 C C . LEU A 1 131 ? 14.738 0.930 -4.406 1.00 80.94 131 LEU A C 1
ATOM 1045 O O . LEU A 1 131 ? 15.247 0.893 -3.289 1.00 80.94 131 LEU A O 1
ATOM 1049 N N . ASP A 1 132 ? 14.868 1.993 -5.192 1.00 85.12 132 ASP A N 1
ATOM 1050 C CA . ASP A 1 132 ? 15.488 3.221 -4.722 1.00 85.12 132 ASP A CA 1
ATOM 1051 C C . ASP A 1 132 ? 14.665 3.829 -3.581 1.00 85.12 132 ASP A C 1
ATOM 1053 O O . ASP A 1 132 ? 13.440 3.889 -3.662 1.00 85.12 132 ASP A O 1
ATOM 1057 N N . ALA A 1 133 ? 15.334 4.380 -2.563 1.00 84.56 133 ALA A N 1
ATOM 1058 C CA . ALA A 1 133 ? 14.669 5.012 -1.418 1.00 84.56 133 ALA A CA 1
ATOM 1059 C C . ALA A 1 133 ? 13.605 6.052 -1.826 1.00 84.56 133 ALA A C 1
ATOM 1061 O O . ALA A 1 133 ? 12.554 6.130 -1.205 1.00 84.56 133 ALA A O 1
ATOM 1062 N N . ALA A 1 134 ? 13.838 6.805 -2.908 1.00 82.38 134 ALA A N 1
ATOM 1063 C CA . ALA A 1 134 ? 12.857 7.750 -3.444 1.00 82.38 134 ALA A CA 1
ATOM 1064 C C . ALA A 1 134 ? 11.573 7.061 -3.950 1.00 82.38 134 ALA A C 1
ATOM 1066 O O . ALA A 1 134 ? 10.482 7.569 -3.730 1.00 82.38 134 ALA A O 1
ATOM 1067 N N . ILE A 1 135 ? 11.692 5.892 -4.588 1.00 84.38 135 ILE A N 1
ATOM 1068 C CA . ILE A 1 135 ? 10.539 5.101 -5.039 1.00 84.38 135 ILE A CA 1
ATOM 1069 C C . ILE A 1 135 ? 9.809 4.484 -3.846 1.00 84.38 135 ILE A C 1
ATOM 1071 O O . ILE A 1 135 ? 8.583 4.479 -3.828 1.00 84.38 135 ILE A O 1
ATOM 1075 N N . ILE A 1 136 ? 10.547 4.009 -2.836 1.00 85.31 136 ILE A N 1
ATOM 1076 C CA . ILE A 1 136 ? 9.959 3.491 -1.591 1.00 85.31 136 ILE A CA 1
ATOM 1077 C C . ILE A 1 136 ? 9.105 4.570 -0.919 1.00 85.31 136 ILE A C 1
ATOM 1079 O O . ILE A 1 136 ? 7.966 4.299 -0.544 1.00 85.31 136 ILE A O 1
ATOM 1083 N N . THR A 1 137 ? 9.627 5.794 -0.808 1.00 84.88 137 THR A N 1
ATOM 1084 C CA . THR A 1 137 ? 8.896 6.926 -0.226 1.00 84.88 137 THR A CA 1
ATOM 1085 C C . THR A 1 137 ? 7.605 7.221 -0.985 1.00 84.88 137 THR A C 1
ATOM 1087 O O . THR A 1 137 ? 6.559 7.359 -0.359 1.00 84.88 137 THR A O 1
ATOM 1090 N N . GLU A 1 138 ? 7.630 7.246 -2.318 1.00 83.12 138 GLU A N 1
ATOM 1091 C CA . GLU A 1 138 ? 6.407 7.501 -3.087 1.00 83.12 138 GLU A CA 1
ATOM 1092 C C . GLU A 1 138 ? 5.385 6.372 -3.004 1.00 83.12 138 GLU A C 1
ATOM 1094 O O . GLU A 1 138 ? 4.186 6.627 -2.925 1.00 83.12 138 GLU A O 1
ATOM 1099 N N . LEU A 1 139 ? 5.836 5.116 -2.996 1.00 85.38 139 LEU A N 1
ATOM 1100 C CA . LEU A 1 139 ? 4.937 3.986 -2.780 1.00 85.38 139 LEU A CA 1
ATOM 1101 C C . LEU A 1 139 ? 4.286 4.068 -1.395 1.00 85.38 139 LEU A C 1
ATOM 1103 O O . LEU A 1 139 ? 3.097 3.788 -1.269 1.00 85.38 139 LEU A O 1
ATOM 1107 N N . ALA A 1 140 ? 5.034 4.491 -0.372 1.00 84.25 140 ALA A N 1
ATOM 1108 C CA . ALA A 1 140 ? 4.486 4.725 0.959 1.00 84.25 140 ALA A CA 1
ATOM 1109 C C . ALA A 1 140 ? 3.461 5.870 0.960 1.00 84.25 140 ALA A C 1
ATOM 1111 O O . ALA A 1 140 ? 2.393 5.719 1.553 1.00 84.25 140 ALA A O 1
ATOM 1112 N N . ASN A 1 141 ? 3.742 6.975 0.264 1.00 83.31 141 ASN A N 1
ATOM 1113 C CA . ASN A 1 141 ? 2.806 8.092 0.109 1.00 83.31 141 ASN A CA 1
ATOM 1114 C C . ASN A 1 141 ? 1.495 7.633 -0.547 1.00 83.31 141 ASN A C 1
ATOM 1116 O O . ASN A 1 141 ? 0.420 7.908 -0.017 1.00 83.31 141 ASN A O 1
ATOM 1120 N N . GLU A 1 142 ? 1.575 6.841 -1.619 1.00 83.44 142 GLU A N 1
ATOM 1121 C CA . GLU A 1 142 ? 0.397 6.281 -2.291 1.00 83.44 142 GLU A CA 1
ATOM 1122 C C . GLU A 1 142 ? -0.411 5.332 -1.408 1.00 83.44 142 GLU A C 1
ATOM 1124 O O . GLU A 1 142 ? -1.638 5.426 -1.338 1.00 83.44 142 GLU A O 1
ATOM 1129 N N . VAL A 1 143 ? 0.268 4.435 -0.689 1.00 85.31 143 VAL A N 1
ATOM 1130 C CA . VAL A 1 143 ? -0.376 3.513 0.256 1.00 85.31 143 VAL A CA 1
ATOM 1131 C C . VAL A 1 143 ? -1.111 4.276 1.357 1.00 85.31 143 VAL A C 1
ATOM 1133 O O . VAL A 1 143 ? -2.222 3.898 1.724 1.00 85.31 143 VAL A O 1
ATOM 1136 N N . MET A 1 144 ? -0.524 5.366 1.854 1.00 82.69 144 MET A N 1
ATOM 1137 C CA . MET A 1 144 ? -1.129 6.213 2.884 1.00 82.69 144 MET A CA 1
ATOM 1138 C C . MET A 1 144 ? -2.163 7.207 2.330 1.00 82.69 144 MET A C 1
ATOM 1140 O O . MET A 1 144 ? -2.827 7.888 3.112 1.00 82.69 144 MET A O 1
ATOM 1144 N N . GLY A 1 145 ? -2.311 7.316 1.005 1.00 73.88 145 GLY A N 1
ATOM 1145 C CA . GLY A 1 145 ? -3.170 8.314 0.363 1.00 73.88 145 GLY A CA 1
ATOM 1146 C C . GLY A 1 145 ? -2.706 9.759 0.589 1.00 73.88 145 GLY A C 1
ATOM 1147 O O . GLY A 1 145 ? -3.525 10.679 0.574 1.00 73.88 145 GLY A O 1
ATOM 1148 N N . VAL A 1 146 ? -1.410 9.955 0.833 1.00 78.69 146 VAL A N 1
ATOM 1149 C CA . VAL A 1 146 ? -0.775 11.266 0.991 1.00 78.69 146 VAL A CA 1
ATOM 1150 C C . VAL A 1 146 ? -0.365 11.756 -0.393 1.00 78.69 146 VAL A C 1
ATOM 1152 O O . VAL A 1 146 ? 0.359 11.068 -1.105 1.00 78.69 146 VAL A O 1
ATOM 1155 N N . VAL A 1 147 ? -0.805 12.958 -0.766 1.00 66.62 147 VAL A N 1
ATOM 1156 C CA . VAL A 1 147 ? -0.324 13.620 -1.986 1.00 66.62 147 VAL A CA 1
ATOM 1157 C C . VAL A 1 147 ? 1.117 14.056 -1.740 1.00 66.62 147 VAL A C 1
ATOM 1159 O O . VAL A 1 147 ? 1.373 14.808 -0.795 1.00 66.62 147 VAL A O 1
ATOM 1162 N N . SER A 1 148 ? 2.058 13.583 -2.558 1.00 66.38 148 SER A N 1
ATOM 1163 C CA . SER A 1 148 ? 3.450 14.012 -2.425 1.00 66.38 148 SER A CA 1
ATOM 1164 C C . SER A 1 148 ? 3.595 15.499 -2.800 1.00 66.38 148 SER A C 1
ATOM 1166 O O . SER A 1 148 ? 2.808 16.023 -3.604 1.00 66.38 148 SER A O 1
ATOM 1168 N N . PRO A 1 149 ? 4.569 16.225 -2.219 1.00 63.50 149 PRO A N 1
ATOM 1169 C CA . PRO A 1 149 ? 4.884 17.594 -2.632 1.00 63.50 149 PRO A CA 1
ATOM 1170 C C . PRO A 1 149 ? 5.083 17.712 -4.150 1.00 63.50 149 PRO A C 1
ATOM 1172 O O . PRO A 1 149 ? 4.606 18.653 -4.776 1.00 63.50 149 PRO A O 1
ATOM 1175 N N . GLU A 1 150 ? 5.688 16.699 -4.763 1.00 64.69 150 GLU A N 1
ATOM 1176 C CA . GLU A 1 150 ? 5.944 16.610 -6.194 1.00 64.69 150 GLU A CA 1
ATOM 1177 C C . GLU A 1 150 ? 4.667 16.393 -7.021 1.00 64.69 150 GLU A C 1
ATOM 1179 O O . GLU A 1 150 ? 4.534 16.952 -8.112 1.00 64.69 150 GLU A O 1
ATOM 1184 N N . GLU A 1 151 ? 3.706 15.591 -6.543 1.00 59.50 151 GLU A N 1
ATOM 1185 C CA . GLU A 1 151 ? 2.384 15.492 -7.183 1.00 59.50 151 GLU A CA 1
ATOM 1186 C C . GLU A 1 151 ? 1.627 16.827 -7.068 1.00 59.50 151 GLU A C 1
ATOM 1188 O O . GLU A 1 151 ? 0.940 17.225 -8.010 1.00 59.50 151 GLU A O 1
ATOM 1193 N N . SER A 1 152 ? 1.821 17.564 -5.970 1.00 63.03 152 SER A N 1
ATOM 1194 C CA . SER A 1 152 ? 1.215 18.885 -5.753 1.00 63.03 152 SER A CA 1
ATOM 1195 C C . SER A 1 152 ? 1.772 19.949 -6.710 1.00 63.03 152 SER A C 1
ATOM 1197 O O . SER A 1 152 ? 0.994 20.671 -7.332 1.00 63.03 152 SER A O 1
ATOM 1199 N N . GLU A 1 153 ? 3.092 19.998 -6.912 1.00 60.50 153 GLU A N 1
ATOM 1200 C CA . GLU A 1 153 ? 3.741 20.917 -7.865 1.00 60.50 153 GLU A CA 1
ATOM 1201 C C . GLU A 1 153 ? 3.305 20.653 -9.321 1.00 60.50 153 GLU A C 1
ATOM 1203 O O . GLU A 1 153 ? 3.014 21.585 -10.074 1.00 60.50 153 GLU A O 1
ATOM 1208 N N . ASN A 1 154 ? 3.160 19.381 -9.714 1.00 58.44 154 ASN A N 1
ATOM 1209 C CA . ASN A 1 154 ? 2.682 19.017 -11.055 1.00 58.44 154 ASN A CA 1
ATOM 1210 C C . ASN A 1 154 ? 1.218 19.431 -11.308 1.00 58.44 154 ASN A C 1
ATOM 1212 O O . ASN A 1 154 ? 0.823 19.628 -12.459 1.00 58.44 154 ASN A O 1
ATOM 1216 N N . LEU A 1 155 ? 0.391 19.549 -10.265 1.00 57.25 155 LEU A N 1
ATOM 1217 C CA . LEU A 1 155 ? -0.993 20.020 -10.391 1.00 57.25 155 LEU A CA 1
ATOM 1218 C C . LEU A 1 155 ? -1.061 21.540 -10.611 1.00 57.25 155 LEU A C 1
ATOM 1220 O O . LEU A 1 155 ? -1.920 22.007 -11.366 1.00 57.25 155 LEU A O 1
ATOM 1224 N N . GLU A 1 156 ? -0.141 22.304 -10.017 1.00 49.97 156 GLU A N 1
ATOM 1225 C CA . GLU A 1 156 ? -0.058 23.757 -10.203 1.00 49.97 156 GLU A CA 1
ATOM 1226 C C . GLU A 1 156 ? 0.415 24.129 -11.620 1.00 49.97 156 GLU A C 1
ATOM 1228 O O . GLU A 1 156 ? -0.196 24.993 -12.259 1.00 49.97 156 GLU A O 1
ATOM 1233 N N . GLU A 1 157 ? 1.398 23.423 -12.191 1.00 48.38 157 GLU A N 1
ATOM 1234 C CA . GLU A 1 157 ? 1.879 23.685 -13.562 1.00 48.38 157 GLU A CA 1
ATOM 1235 C C . GLU A 1 157 ? 0.807 23.451 -14.645 1.00 48.38 157 GLU A C 1
ATOM 1237 O O . GLU A 1 157 ? 0.736 24.185 -15.640 1.00 48.38 157 GLU A O 1
ATOM 1242 N N . VAL A 1 158 ? -0.083 22.470 -14.454 1.00 48.22 158 VAL A N 1
ATOM 1243 C CA . VAL A 1 158 ? -1.191 22.208 -15.392 1.00 48.22 158 VAL A CA 1
ATOM 1244 C C . VAL A 1 158 ? -2.241 23.322 -15.330 1.00 48.22 158 VAL A C 1
ATOM 1246 O O . VAL A 1 158 ? -2.824 23.672 -16.358 1.00 48.22 158 VAL A O 1
ATOM 1249 N N . SER A 1 159 ? -2.447 23.928 -14.157 1.00 44.44 159 SER A N 1
ATOM 1250 C CA . SER A 1 159 ? -3.374 25.053 -13.987 1.00 44.44 159 SER A CA 1
ATOM 1251 C C . SER A 1 159 ? -2.842 26.367 -14.580 1.00 44.44 159 SER A C 1
ATOM 1253 O O . SER A 1 159 ? -3.605 27.110 -15.197 1.00 44.44 159 SER A O 1
ATOM 1255 N N . ALA A 1 160 ? -1.527 26.609 -14.510 1.00 47.41 160 ALA A N 1
ATOM 1256 C CA . ALA A 1 160 ? -0.877 27.771 -15.126 1.00 47.41 160 ALA A CA 1
ATOM 1257 C C . ALA A 1 160 ? -0.796 27.677 -16.664 1.00 47.41 160 ALA A C 1
ATOM 1259 O O . ALA A 1 160 ? -0.741 28.688 -17.361 1.00 47.41 160 ALA A O 1
ATOM 1260 N N . SER A 1 161 ? -0.839 26.461 -17.213 1.00 46.41 161 SER A N 1
ATOM 1261 C CA . SER A 1 161 ? -0.786 26.215 -18.661 1.00 46.41 161 SER A CA 1
ATOM 1262 C C . SER A 1 161 ? -2.155 26.315 -19.358 1.00 46.41 161 SER A C 1
ATOM 1264 O O . SER A 1 161 ? -2.227 26.223 -20.583 1.00 46.41 161 SER A O 1
ATOM 1266 N N . GLN A 1 162 ? -3.248 26.493 -18.600 1.00 43.88 162 GLN A N 1
ATOM 1267 C CA . GLN A 1 162 ? -4.621 26.614 -19.120 1.00 43.88 162 GLN A CA 1
ATOM 1268 C C . GLN A 1 162 ? -5.208 28.035 -19.059 1.00 43.88 162 GLN A C 1
ATOM 1270 O O . GLN A 1 162 ? -6.331 28.248 -19.521 1.00 43.88 162 GLN A O 1
ATOM 1275 N N . SER A 1 163 ? -4.464 29.036 -18.580 1.00 42.97 163 SER A N 1
ATOM 1276 C CA . SER A 1 163 ? -4.818 30.444 -18.796 1.00 42.97 163 SER A CA 1
ATOM 1277 C C . SER A 1 163 ? -4.571 30.821 -20.261 1.00 42.97 163 SER A C 1
ATOM 1279 O O . SER A 1 163 ? -3.451 31.123 -20.666 1.00 42.97 163 SER A O 1
ATOM 1281 N N . GLY A 1 164 ? -5.633 30.723 -21.066 1.00 40.88 164 GLY A N 1
ATOM 1282 C CA . GLY A 1 164 ? -5.653 31.050 -22.492 1.00 40.88 164 GLY A CA 1
ATOM 1283 C C . GLY A 1 164 ? -5.293 32.511 -22.814 1.00 40.88 164 GLY A C 1
ATOM 1284 O O . GLY A 1 164 ? -5.198 33.349 -21.918 1.00 40.88 164 GLY A O 1
ATOM 1285 N N . PRO A 1 165 ? -5.083 32.823 -24.106 1.00 45.16 165 PRO A N 1
ATOM 1286 C CA . PRO A 1 165 ? -4.505 34.087 -24.542 1.00 45.16 165 PRO A CA 1
ATOM 1287 C C . PRO A 1 165 ? -5.415 35.270 -24.200 1.00 45.16 165 PRO A C 1
ATOM 1289 O O . PRO A 1 165 ? -6.613 35.249 -24.488 1.00 45.16 165 PRO A O 1
ATOM 1292 N N . GLU A 1 166 ? -4.821 36.321 -23.628 1.00 47.28 166 GLU A N 1
ATOM 1293 C CA . GLU A 1 166 ? -5.445 37.634 -23.474 1.00 47.28 166 GLU A CA 1
ATOM 1294 C C . GLU A 1 166 ? -6.045 38.078 -24.814 1.00 47.28 166 GLU A C 1
ATOM 1296 O O . GLU A 1 166 ? -5.337 38.249 -25.813 1.00 47.28 166 GLU A O 1
ATOM 1301 N N . MET A 1 167 ? -7.364 38.282 -24.847 1.00 42.31 167 MET A N 1
ATOM 1302 C CA . MET A 1 167 ? -8.011 38.948 -25.969 1.00 42.31 167 MET A CA 1
ATOM 1303 C C . MET A 1 167 ? -7.503 40.391 -26.039 1.00 42.31 167 MET A C 1
ATOM 1305 O O . MET A 1 167 ? -7.981 41.280 -25.336 1.00 42.31 167 MET A O 1
ATOM 1309 N N . ARG A 1 168 ? -6.525 40.626 -26.917 1.00 42.22 168 ARG A N 1
ATOM 1310 C CA . ARG A 1 168 ? -6.177 41.958 -27.415 1.00 42.22 168 ARG A CA 1
ATOM 1311 C C . ARG A 1 168 ? -7.405 42.531 -28.126 1.00 42.22 168 ARG A C 1
ATOM 1313 O O . ARG A 1 168 ? -7.667 42.203 -29.280 1.00 42.22 168 ARG A O 1
ATOM 1320 N N . ASN A 1 169 ? -8.145 43.400 -27.443 1.00 40.34 169 ASN A N 1
ATOM 1321 C CA . ASN A 1 169 ? -9.125 44.271 -28.083 1.00 40.34 169 ASN A CA 1
ATOM 1322 C C . ASN A 1 169 ? -8.380 45.224 -29.025 1.00 40.34 169 ASN A C 1
ATOM 1324 O O . ASN A 1 169 ? -7.736 46.178 -28.589 1.00 40.34 169 ASN A O 1
ATOM 1328 N N . GLY A 1 170 ? -8.438 44.931 -30.324 1.00 39.25 170 GLY A N 1
ATOM 1329 C CA . GLY A 1 170 ? -8.033 45.854 -31.373 1.00 39.25 170 GLY A CA 1
ATOM 1330 C C . GLY A 1 170 ? -9.012 47.021 -31.428 1.00 39.25 170 GLY A C 1
ATOM 1331 O O . GLY A 1 170 ? -10.197 46.829 -31.691 1.00 39.25 170 GLY A O 1
ATOM 1332 N N . ALA A 1 171 ? -8.512 48.227 -31.173 1.00 41.75 171 ALA A N 1
ATOM 1333 C CA . ALA A 1 171 ? -9.204 49.452 -31.532 1.00 41.75 171 ALA A CA 1
ATOM 1334 C C . ALA A 1 171 ? -9.283 49.524 -33.065 1.00 41.75 171 ALA A C 1
ATOM 1336 O O . ALA A 1 171 ? -8.259 49.570 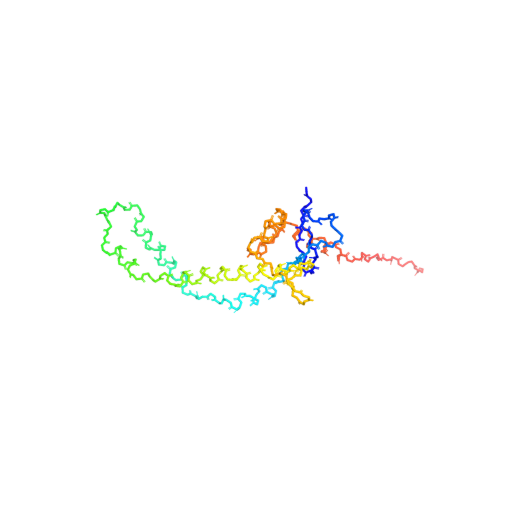-33.745 1.00 41.75 171 ALA A O 1
ATOM 1337 N N . ALA A 1 172 ? -10.503 49.477 -33.595 1.00 42.56 172 ALA A N 1
ATOM 1338 C CA . ALA A 1 172 ? -10.787 49.724 -34.997 1.00 42.56 172 ALA A CA 1
ATOM 1339 C C . ALA A 1 172 ? -10.811 51.239 -35.241 1.00 42.56 172 ALA A C 1
ATOM 1341 O O . ALA A 1 172 ? -11.718 51.939 -34.794 1.00 42.56 172 ALA A O 1
ATOM 1342 N N . GLU A 1 173 ? -9.801 51.732 -35.948 1.00 42.69 173 GLU A N 1
ATOM 1343 C CA . GLU A 1 173 ? -9.852 52.984 -36.698 1.00 42.69 173 GLU A CA 1
ATOM 1344 C C . GLU A 1 173 ? -10.606 52.718 -38.006 1.00 42.69 173 GLU A C 1
ATOM 1346 O O . GLU A 1 173 ? -10.136 51.914 -38.804 1.00 42.69 173 GLU A O 1
ATOM 1351 N N . THR A 1 174 ? -11.743 53.384 -38.228 1.00 45.38 174 THR A N 1
ATOM 1352 C CA . THR A 1 174 ? -12.194 53.856 -39.554 1.00 45.38 174 THR A CA 1
ATOM 1353 C C . THR A 1 174 ? -13.418 54.761 -39.399 1.00 45.38 174 THR A C 1
ATOM 1355 O O . THR A 1 174 ? -14.500 54.260 -39.087 1.00 45.38 174 THR A O 1
ATOM 1358 N N . ALA A 1 175 ? -13.232 56.063 -39.638 1.00 42.25 175 ALA A N 1
ATOM 1359 C CA . ALA A 1 175 ? -13.971 56.919 -40.584 1.00 42.25 175 ALA A CA 1
ATOM 1360 C C . ALA A 1 175 ? -13.733 58.399 -40.249 1.00 42.25 175 ALA A C 1
ATOM 1362 O O . ALA A 1 175 ? -14.129 58.825 -39.141 1.00 42.25 175 ALA A O 1
#

Foldseek 3Di:
DDQDAFAQDWDWDFFPVQPPPPQGKTKTFHFDDPVVLVVLCVVLDQDPCLVVLVVLVVVLCVLCPPDDPVRQDVVSCVSVVPRDCVSVVSNVVSLVSSLVVRLQVRIAFIDPCDPDPPDGHGQDPVNCVSDDPSVVVNSVCRSVVHQDPVNVVVVVVVVVVPPDDDPPPDDDDDD

Sequence (175 aa):
MRPIALSKKPRAYIPKEFRDEENPPEFTLRSISRREMLQIQANHPQRLSVTDDLAKIQVALASIEGKKPDEITEEDLSVLSGLDLTPMVQASLNTLNIHLEVLQRCLSGWKNVPVSDTEFLSFDKESIEYLDAAIITELANEVMGVVSPEESENLEEVSASQSGPEMRNGAAETA